Protein AF-A0A2M9P454-F1 (afdb_monomer_lite)

Radius of gyration: 16.06 Å; chains: 1; bounding box: 33×34×37 Å

Sequence (67 aa):
AEEDVLAYMTFPSQHRVKLHSTNPLERLNKEVKRRADVVGIFPNEDSIVRLIGAVLLEQNDEWQLQH

Secondary structure (DSSP, 8-state):
-HHHHHGGGGS-HHHHHHHT--HHHHHHHHHHHHHHHHH-S-SSHHHHHHHHHHHHHHHHHHHHHT-

Structure (mmCIF, N/CA/C/O backbone):
data_AF-A0A2M9P454-F1
#
_entry.id   AF-A0A2M9P454-F1
#
loop_
_atom_site.group_PDB
_atom_site.id
_atom_site.type_symbol
_atom_site.label_atom_id
_atom_site.label_alt_id
_atom_site.label_comp_id
_atom_site.label_asym_id
_atom_site.label_entity_id
_atom_site.label_seq_id
_atom_site.pdbx_PDB_ins_code
_atom_site.Cartn_x
_atom_site.Cartn_y
_atom_site.Cartn_z
_atom_site.occupancy
_atom_site.B_iso_or_equiv
_atom_site.auth_seq_id
_atom_site.auth_comp_id
_atom_site.auth_asym_id
_atom_site.auth_atom_id
_atom_site.pdbx_PDB_model_num
ATOM 1 N N . ALA A 1 1 ? 12.380 -22.518 -6.573 1.00 61.38 1 ALA A N 1
ATOM 2 C CA . ALA A 1 1 ? 13.095 -21.483 -5.794 1.00 61.38 1 ALA A CA 1
ATOM 3 C C . ALA A 1 1 ? 14.192 -20.822 -6.625 1.00 61.38 1 ALA A C 1
ATOM 5 O O . ALA A 1 1 ? 14.014 -19.670 -6.981 1.00 61.38 1 ALA A O 1
ATOM 6 N N . GLU A 1 2 ? 15.284 -21.511 -6.986 1.00 59.53 2 GLU A N 1
ATOM 7 C CA . GLU A 1 2 ? 16.327 -20.931 -7.861 1.00 59.53 2 GLU A CA 1
ATOM 8 C C . GLU A 1 2 ? 15.791 -20.605 -9.267 1.00 59.53 2 GLU A C 1
ATOM 10 O O . GLU A 1 2 ? 15.979 -19.493 -9.754 1.00 59.53 2 GLU A O 1
ATOM 15 N N . GLU A 1 3 ? 15.026 -21.520 -9.873 1.00 61.91 3 GLU A N 1
ATOM 16 C CA . GLU A 1 3 ? 14.382 -21.288 -11.176 1.00 61.91 3 GLU A CA 1
ATOM 17 C C . GLU A 1 3 ? 13.383 -20.115 -11.154 1.00 61.91 3 GLU A C 1
ATOM 19 O O . GLU A 1 3 ? 13.356 -19.321 -12.091 1.00 61.91 3 GLU A O 1
ATOM 24 N N . ASP A 1 4 ? 12.624 -19.941 -10.064 1.00 65.12 4 ASP A N 1
ATOM 25 C CA . ASP A 1 4 ? 11.668 -18.829 -9.915 1.00 65.12 4 ASP A CA 1
ATOM 26 C C . ASP A 1 4 ? 12.378 -17.474 -9.808 1.00 65.12 4 ASP A C 1
ATOM 28 O O . ASP A 1 4 ? 11.925 -16.476 -10.368 1.00 65.12 4 ASP A O 1
ATOM 32 N N . VAL A 1 5 ? 13.522 -17.439 -9.117 1.00 69.38 5 VAL A N 1
ATOM 33 C CA . VAL A 1 5 ? 14.339 -16.228 -8.968 1.00 69.38 5 VAL A CA 1
ATOM 34 C C . VAL A 1 5 ? 15.042 -15.871 -10.276 1.00 69.38 5 VAL A C 1
ATOM 36 O O . VAL A 1 5 ? 15.264 -14.693 -10.523 1.00 69.38 5 VAL A O 1
ATOM 39 N N . LEU A 1 6 ? 15.361 -16.839 -11.141 1.00 80.56 6 LEU A N 1
ATOM 40 C CA . LEU A 1 6 ? 16.017 -16.601 -12.435 1.00 80.56 6 LEU A CA 1
ATOM 41 C C . LEU A 1 6 ? 15.037 -16.397 -13.600 1.00 80.56 6 LEU A C 1
ATOM 43 O O . LEU A 1 6 ? 15.453 -15.954 -14.672 1.00 80.56 6 LEU A O 1
ATOM 47 N N . ALA A 1 7 ? 13.739 -16.646 -13.406 1.00 81.44 7 ALA A N 1
ATOM 48 C CA . ALA A 1 7 ? 12.722 -16.542 -14.454 1.00 81.44 7 ALA A CA 1
ATOM 49 C C . ALA A 1 7 ? 12.705 -15.166 -15.154 1.00 81.44 7 ALA A C 1
ATOM 51 O O . ALA A 1 7 ? 12.487 -15.081 -16.367 1.00 81.44 7 ALA A O 1
ATOM 52 N N . TYR A 1 8 ? 13.030 -14.083 -14.434 1.00 75.62 8 TYR A N 1
ATOM 53 C CA . TYR A 1 8 ? 13.102 -12.729 -15.002 1.00 75.62 8 TYR A CA 1
ATOM 54 C C . TYR A 1 8 ? 14.231 -12.546 -16.038 1.00 75.62 8 TYR A C 1
ATOM 56 O O . TYR A 1 8 ? 14.204 -11.593 -16.819 1.00 75.62 8 TYR A O 1
ATOM 64 N N . MET A 1 9 ? 15.218 -13.450 -16.095 1.00 83.06 9 MET A N 1
ATOM 65 C CA . MET A 1 9 ? 16.298 -13.399 -17.087 1.00 83.06 9 MET A CA 1
ATOM 66 C C . MET A 1 9 ? 15.812 -13.684 -18.514 1.00 83.06 9 MET A C 1
ATOM 68 O O . MET A 1 9 ? 16.500 -13.328 -19.471 1.00 83.06 9 MET A O 1
ATOM 72 N N . THR A 1 10 ? 14.617 -14.256 -18.675 1.00 88.12 10 THR A N 1
ATOM 73 C CA . THR A 1 10 ? 13.981 -14.454 -19.988 1.00 88.12 10 THR A CA 1
ATOM 74 C C . THR A 1 10 ? 13.514 -13.143 -20.635 1.00 88.12 10 THR A C 1
ATOM 76 O O . THR A 1 10 ? 13.372 -13.076 -21.855 1.00 88.12 10 THR A O 1
ATOM 79 N N . PHE A 1 11 ? 13.353 -12.065 -19.858 1.00 84.38 11 PHE A N 1
ATOM 80 C CA . PHE A 1 11 ? 12.995 -10.742 -20.373 1.00 84.38 11 PHE A CA 1
ATOM 81 C C . PHE A 1 11 ? 14.202 -10.018 -21.001 1.00 84.38 11 PHE A C 1
ATOM 83 O O . PHE A 1 11 ? 15.355 -10.304 -20.647 1.00 84.38 11 PHE A O 1
ATOM 90 N N . PRO A 1 12 ? 13.977 -9.030 -21.895 1.00 90.06 12 PRO A N 1
ATOM 91 C CA . PRO A 1 12 ? 15.046 -8.177 -22.413 1.00 90.06 12 PRO A CA 1
ATOM 92 C C . PRO A 1 12 ? 15.844 -7.507 -21.288 1.00 90.06 12 PRO A C 1
ATOM 94 O O . PRO A 1 12 ? 15.285 -7.123 -20.258 1.00 90.06 12 PRO A O 1
ATOM 97 N N . SER A 1 13 ? 17.151 -7.321 -21.493 1.00 82.38 13 SER A N 1
ATOM 98 C CA . SER A 1 13 ? 18.078 -6.783 -20.481 1.00 82.38 13 SER A CA 1
ATOM 99 C C . SER A 1 13 ? 17.625 -5.449 -19.876 1.00 82.38 13 SER A C 1
ATOM 101 O O . SER A 1 13 ? 17.797 -5.231 -18.678 1.00 82.38 13 SER A O 1
ATOM 103 N N . GLN A 1 14 ? 16.970 -4.602 -20.675 1.00 84.06 14 GLN A N 1
ATOM 104 C CA . GLN A 1 14 ? 16.396 -3.320 -20.250 1.00 84.06 14 GLN A CA 1
ATOM 105 C C . GLN A 1 14 ? 15.314 -3.469 -19.164 1.00 84.06 14 GLN A C 1
ATOM 107 O O . GLN A 1 14 ? 15.187 -2.606 -18.298 1.00 84.06 14 GLN A O 1
ATOM 112 N N . HIS A 1 15 ? 14.553 -4.567 -19.169 1.00 81.06 15 HIS A N 1
ATOM 113 C CA . HIS A 1 15 ? 13.496 -4.824 -18.185 1.00 81.06 15 HIS A CA 1
ATOM 114 C C . HIS A 1 15 ? 14.016 -5.543 -16.938 1.00 81.06 15 HIS A C 1
ATOM 116 O O . HIS A 1 15 ? 13.457 -5.370 -15.857 1.00 81.06 15 HIS A O 1
ATOM 122 N N . ARG A 1 16 ? 15.121 -6.291 -17.049 1.00 84.25 16 ARG A N 1
ATOM 123 C CA . ARG A 1 16 ? 15.688 -7.075 -15.939 1.00 84.25 16 ARG A CA 1
ATOM 124 C C . ARG A 1 16 ? 16.045 -6.224 -14.725 1.00 84.25 16 ARG A C 1
ATOM 126 O O . ARG A 1 16 ? 15.777 -6.633 -13.604 1.00 84.25 16 ARG A O 1
ATOM 133 N N . VAL A 1 17 ? 16.601 -5.031 -14.946 1.00 75.56 17 VAL A N 1
ATOM 134 C CA . VAL A 1 17 ? 16.977 -4.100 -13.865 1.00 75.56 17 VAL A CA 1
ATOM 135 C C . VAL A 1 17 ? 15.752 -3.673 -13.051 1.00 75.56 17 VAL A C 1
ATOM 137 O O . VAL A 1 17 ? 15.827 -3.582 -11.830 1.00 75.56 17 VAL A O 1
ATOM 140 N N . LYS A 1 18 ? 14.611 -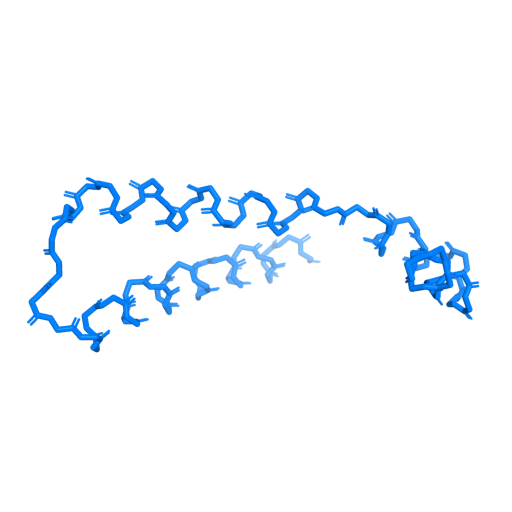3.460 -13.719 1.00 77.38 18 LYS A N 1
ATOM 141 C CA . LYS A 1 18 ? 13.347 -3.113 -13.057 1.00 77.38 18 LYS A CA 1
ATOM 142 C C . LYS A 1 18 ? 12.714 -4.321 -12.360 1.00 77.38 18 LYS A C 1
ATOM 144 O O . LYS A 1 18 ? 12.176 -4.165 -11.274 1.00 77.38 18 LYS A O 1
ATOM 149 N N . LEU A 1 19 ? 12.801 -5.508 -12.962 1.00 80.19 19 LEU A N 1
ATOM 150 C CA . LEU A 1 19 ? 12.193 -6.741 -12.444 1.00 80.19 19 LEU A CA 1
ATOM 151 C C . LEU A 1 19 ? 12.966 -7.372 -11.277 1.00 80.19 19 LEU A C 1
ATOM 153 O O . LEU A 1 19 ? 12.376 -8.091 -10.481 1.00 80.19 19 LEU A O 1
ATOM 157 N N . HIS A 1 20 ? 14.266 -7.101 -11.156 1.00 80.44 20 HIS A N 1
ATOM 158 C CA . HIS A 1 20 ? 15.101 -7.640 -10.080 1.00 80.44 20 HIS A CA 1
ATOM 159 C C . HIS A 1 20 ? 14.865 -6.954 -8.720 1.00 80.44 20 HIS A C 1
ATOM 161 O O . HIS A 1 20 ? 15.209 -7.511 -7.682 1.00 80.44 20 HIS A O 1
ATOM 167 N N . SER A 1 21 ? 14.321 -5.732 -8.694 1.00 82.06 21 SER A N 1
ATOM 168 C CA . SER A 1 21 ? 14.146 -4.973 -7.451 1.00 82.06 21 SER A CA 1
ATOM 169 C C . SER A 1 21 ? 12.735 -5.112 -6.882 1.00 82.06 21 SER A C 1
ATOM 171 O O . SER A 1 21 ? 11.751 -4.804 -7.550 1.00 82.06 21 SER A O 1
ATOM 173 N N . THR A 1 22 ? 12.643 -5.470 -5.602 1.00 88.00 22 THR A N 1
ATOM 174 C CA . THR A 1 22 ? 11.400 -5.463 -4.812 1.00 88.00 22 THR A CA 1
ATOM 175 C C . THR A 1 22 ? 11.143 -4.126 -4.113 1.00 88.00 22 THR A C 1
ATOM 177 O O . THR A 1 22 ? 10.078 -3.944 -3.523 1.00 88.00 22 THR A O 1
ATOM 180 N N . ASN A 1 23 ? 12.061 -3.155 -4.219 1.00 88.19 23 ASN A N 1
ATOM 181 C CA . ASN A 1 23 ? 11.989 -1.869 -3.514 1.00 88.19 23 ASN A CA 1
ATOM 182 C C . ASN A 1 23 ? 10.655 -1.122 -3.714 1.00 88.19 23 ASN A C 1
ATOM 184 O O . ASN A 1 23 ? 10.132 -0.586 -2.734 1.00 88.19 23 ASN A O 1
ATOM 188 N N . PRO A 1 24 ? 10.062 -1.058 -4.929 1.00 87.38 24 PRO A N 1
ATOM 189 C CA . PRO A 1 24 ? 8.775 -0.387 -5.109 1.00 87.38 24 PRO A CA 1
ATOM 190 C C . PRO A 1 24 ? 7.643 -1.056 -4.320 1.00 87.38 24 PRO A C 1
ATOM 192 O O . PRO A 1 24 ? 6.831 -0.362 -3.710 1.00 87.38 24 PRO A O 1
ATOM 195 N N . LEU A 1 25 ? 7.623 -2.392 -4.287 1.00 91.19 25 LEU A N 1
ATOM 196 C CA . LEU A 1 25 ? 6.621 -3.169 -3.559 1.00 91.19 25 LEU A CA 1
ATOM 197 C C . LEU A 1 25 ? 6.821 -3.057 -2.043 1.00 91.19 25 LEU A C 1
ATOM 199 O O . LEU A 1 25 ? 5.860 -2.867 -1.302 1.00 91.19 25 LEU A O 1
ATOM 203 N N . GLU A 1 26 ? 8.066 -3.114 -1.572 1.00 94.50 26 GLU A N 1
ATOM 204 C CA . GLU A 1 26 ? 8.397 -2.926 -0.156 1.00 94.50 26 GLU A CA 1
ATOM 205 C C . GLU A 1 26 ? 8.000 -1.535 0.343 1.00 94.50 26 GLU A C 1
ATOM 207 O O . GLU A 1 26 ? 7.432 -1.403 1.430 1.00 94.50 26 GLU A O 1
ATOM 212 N N . ARG A 1 27 ? 8.242 -0.495 -0.465 1.00 94.44 27 ARG A N 1
ATOM 213 C CA . ARG A 1 27 ? 7.831 0.880 -0.158 1.00 94.44 27 ARG A CA 1
ATOM 214 C C . ARG A 1 27 ? 6.311 0.999 -0.049 1.00 94.44 27 ARG A C 1
ATOM 216 O O . ARG A 1 27 ? 5.829 1.587 0.917 1.00 94.44 27 ARG A O 1
ATOM 223 N N . LEU A 1 28 ? 5.572 0.409 -0.989 1.00 95.19 28 LEU A N 1
ATOM 224 C CA . LEU A 1 28 ? 4.109 0.379 -0.961 1.00 95.19 28 LEU A CA 1
ATOM 225 C C . LEU A 1 28 ? 3.581 -0.355 0.283 1.00 95.19 28 LEU A C 1
ATOM 227 O O . LEU A 1 28 ? 2.750 0.181 1.013 1.00 95.19 28 LEU A O 1
ATOM 231 N N . ASN A 1 29 ? 4.116 -1.543 0.581 1.00 96.25 29 ASN A N 1
ATOM 232 C CA . ASN A 1 29 ? 3.731 -2.322 1.762 1.00 96.25 29 ASN A CA 1
ATOM 233 C C . ASN A 1 29 ? 4.019 -1.573 3.069 1.00 96.25 29 ASN A C 1
ATOM 235 O O . ASN A 1 29 ? 3.222 -1.623 4.008 1.00 96.25 29 ASN A O 1
ATOM 239 N N . LYS A 1 30 ? 5.141 -0.846 3.133 1.00 97.50 30 LYS A N 1
ATOM 240 C CA . LYS A 1 30 ? 5.483 -0.003 4.282 1.00 97.50 30 LYS A CA 1
ATOM 241 C C . LYS A 1 30 ? 4.461 1.115 4.487 1.00 97.50 30 LYS A C 1
ATOM 243 O O . LYS A 1 30 ? 4.107 1.391 5.631 1.00 97.50 30 LYS A O 1
ATOM 248 N N . GLU A 1 31 ? 3.974 1.731 3.413 1.00 97.12 31 GLU A N 1
ATOM 249 C CA . GLU A 1 31 ? 2.971 2.794 3.501 1.00 97.12 31 GLU A CA 1
ATOM 250 C C . GLU A 1 31 ? 1.596 2.263 3.920 1.00 97.12 31 GLU A C 1
ATOM 252 O O . GLU A 1 31 ? 0.974 2.825 4.824 1.00 97.12 31 GLU A O 1
ATOM 257 N N . VAL A 1 32 ? 1.163 1.134 3.347 1.00 97.06 32 VAL A N 1
ATOM 258 C CA . VAL A 1 32 ? -0.060 0.441 3.781 1.00 97.06 32 VAL A CA 1
ATOM 259 C C . VAL A 1 32 ? 0.011 0.126 5.276 1.00 97.06 32 VAL A C 1
ATOM 261 O O . VAL A 1 32 ? -0.917 0.457 6.015 1.00 97.06 32 VAL A O 1
ATOM 264 N N . LYS A 1 33 ? 1.133 -0.439 5.743 1.00 97.56 33 LYS A N 1
ATOM 265 C CA . LYS A 1 33 ? 1.339 -0.743 7.163 1.00 97.56 33 LYS A CA 1
ATOM 266 C C . LYS A 1 33 ? 1.284 0.517 8.029 1.00 97.56 33 LYS A C 1
ATOM 268 O O . LYS A 1 33 ? 0.537 0.545 8.998 1.00 97.56 33 LYS A O 1
ATOM 273 N N . ARG A 1 34 ? 1.995 1.584 7.648 1.00 98.19 34 ARG A N 1
ATOM 274 C CA . ARG A 1 34 ? 2.025 2.853 8.395 1.00 98.19 34 ARG A CA 1
ATOM 275 C C . ARG A 1 34 ? 0.629 3.451 8.584 1.00 98.19 34 ARG A C 1
ATOM 277 O O . ARG A 1 34 ? 0.334 3.960 9.660 1.00 98.19 34 ARG A O 1
ATOM 284 N N . ARG A 1 35 ? -0.228 3.417 7.557 1.00 97.75 35 ARG A N 1
ATOM 285 C CA . ARG A 1 35 ? -1.603 3.938 7.669 1.00 97.75 35 ARG A CA 1
ATOM 286 C C . ARG A 1 35 ? -2.522 2.998 8.437 1.00 97.75 35 ARG A C 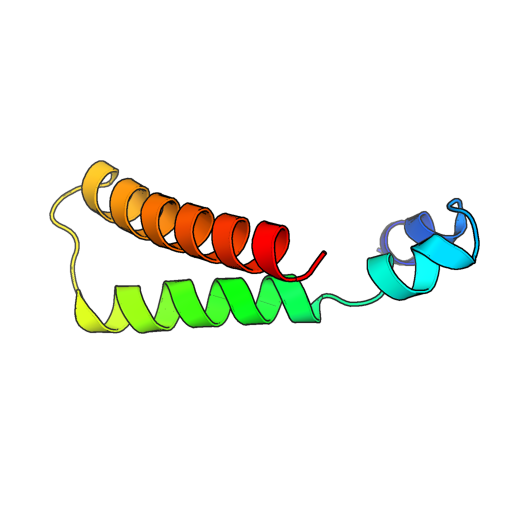1
ATOM 288 O O . ARG A 1 35 ? -3.360 3.475 9.196 1.00 97.75 35 ARG A O 1
ATOM 295 N N . ALA A 1 36 ? -2.353 1.687 8.278 1.00 97.44 36 ALA A N 1
ATOM 296 C CA . ALA A 1 36 ? -3.088 0.704 9.066 1.00 97.44 36 ALA A CA 1
ATOM 297 C C . ALA A 1 36 ? -2.765 0.824 10.566 1.00 97.44 36 ALA A C 1
ATOM 299 O O . ALA A 1 36 ? -3.682 0.767 11.383 1.00 97.44 36 ALA A O 1
ATOM 300 N N . ASP A 1 37 ? -1.502 1.092 10.920 1.00 97.94 37 ASP A N 1
ATOM 301 C CA . ASP A 1 37 ? -1.057 1.291 12.306 1.00 97.94 37 ASP A CA 1
ATOM 302 C C . ASP A 1 37 ? -1.754 2.493 12.978 1.00 97.94 37 ASP A C 1
ATOM 304 O O . ASP A 1 37 ? -2.010 2.462 14.179 1.00 97.94 37 ASP A O 1
ATOM 308 N N . VAL A 1 38 ? -2.119 3.535 12.216 1.00 97.75 38 VAL A N 1
ATOM 309 C CA . VAL A 1 38 ? -2.894 4.687 12.725 1.00 97.75 38 VAL A CA 1
ATOM 310 C C . VAL A 1 38 ? -4.348 4.310 13.021 1.00 97.75 38 VAL A C 1
ATOM 312 O O . VAL A 1 38 ? -4.931 4.823 13.973 1.00 97.75 38 VAL A O 1
ATOM 315 N N . VAL A 1 39 ? -4.942 3.426 12.214 1.00 96.81 39 VAL A N 1
ATOM 316 C CA . VAL A 1 39 ? -6.328 2.965 12.407 1.00 96.81 39 VAL A CA 1
ATOM 317 C C . VAL A 1 39 ? -6.421 1.962 13.564 1.00 96.81 39 VAL A C 1
ATOM 319 O O . VAL A 1 39 ? -7.392 1.974 14.318 1.00 96.81 39 VAL A O 1
ATOM 322 N N . GLY A 1 40 ? -5.411 1.104 13.729 1.00 96.38 40 GLY A N 1
ATOM 323 C CA . GLY A 1 40 ? -5.321 0.111 14.801 1.00 96.38 40 GLY A CA 1
ATOM 324 C C . GLY A 1 40 ? -6.245 -1.094 14.598 1.00 96.38 40 GLY A C 1
ATOM 325 O O . GLY A 1 40 ? -5.767 -2.197 14.349 1.00 96.38 40 GLY A O 1
ATOM 326 N N . ILE A 1 41 ? -7.565 -0.900 14.699 1.00 96.81 41 ILE A N 1
ATOM 327 C CA . ILE A 1 41 ? -8.574 -1.964 14.555 1.00 96.81 41 ILE A CA 1
ATOM 328 C C . ILE A 1 41 ? -9.614 -1.552 13.514 1.00 96.81 41 ILE A C 1
ATOM 330 O O . ILE A 1 41 ? -10.208 -0.479 13.601 1.00 96.81 41 ILE A O 1
ATOM 334 N N . PHE A 1 42 ? -9.875 -2.437 12.551 1.00 97.62 42 PHE A N 1
ATOM 335 C CA . PHE A 1 42 ? -10.891 -2.220 11.525 1.00 97.62 42 PHE A CA 1
ATOM 336 C C . PHE A 1 42 ? -12.230 -2.855 11.927 1.00 97.62 42 PHE A C 1
ATOM 338 O O . PHE A 1 42 ? -12.243 -3.977 12.432 1.00 97.62 42 PHE A O 1
ATOM 345 N N . PRO A 1 43 ? -13.366 -2.180 11.674 1.00 97.00 43 PRO A N 1
ATOM 346 C CA . PRO A 1 43 ? -14.689 -2.686 12.043 1.00 97.00 43 PRO A CA 1
ATOM 347 C C . PRO A 1 43 ? -15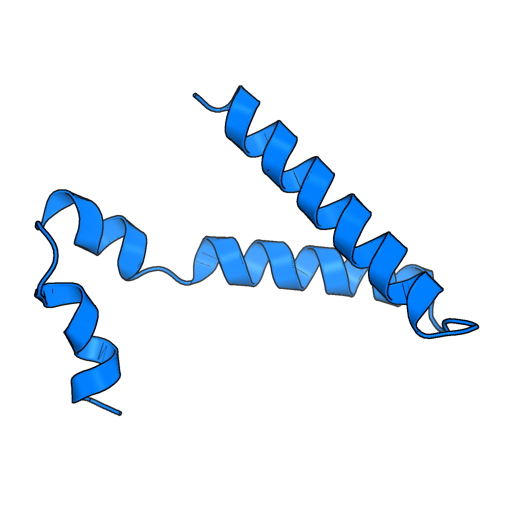.212 -3.794 11.110 1.00 97.00 43 PRO A C 1
ATOM 349 O O . PRO A 1 43 ? -16.173 -4.473 11.459 1.00 97.00 43 PRO A O 1
ATOM 352 N N . ASN A 1 44 ? -14.632 -3.951 9.913 1.00 97.75 44 ASN A N 1
ATOM 353 C CA . ASN A 1 44 ? -14.936 -5.002 8.932 1.00 97.75 44 ASN A CA 1
ATOM 354 C C . ASN A 1 44 ? -13.862 -5.051 7.827 1.00 97.75 44 ASN A C 1
ATOM 356 O O . ASN A 1 44 ? -13.038 -4.138 7.709 1.00 97.75 44 ASN A O 1
ATOM 360 N N . GLU A 1 45 ? -13.908 -6.094 6.994 1.00 97.94 45 GLU A N 1
ATOM 361 C CA . GLU A 1 45 ? -12.995 -6.287 5.858 1.00 97.94 45 GLU A CA 1
ATOM 362 C C . GLU A 1 45 ? -13.102 -5.168 4.813 1.00 97.94 45 GLU A C 1
ATOM 364 O O . GLU A 1 45 ? -12.085 -4.649 4.352 1.00 97.94 45 GLU A O 1
ATOM 369 N N . ASP A 1 46 ? -14.310 -4.698 4.494 1.00 98.38 46 ASP A N 1
ATOM 370 C CA . ASP A 1 46 ? -14.468 -3.629 3.504 1.00 98.38 46 ASP A CA 1
ATOM 371 C C . ASP A 1 46 ? -13.735 -2.342 3.920 1.00 98.38 46 ASP A C 1
ATOM 373 O O . ASP A 1 46 ? -13.275 -1.568 3.082 1.00 98.38 46 ASP A O 1
ATOM 377 N N . SER A 1 47 ? -13.634 -2.073 5.224 1.00 97.75 47 SER A N 1
ATOM 378 C CA . SER A 1 4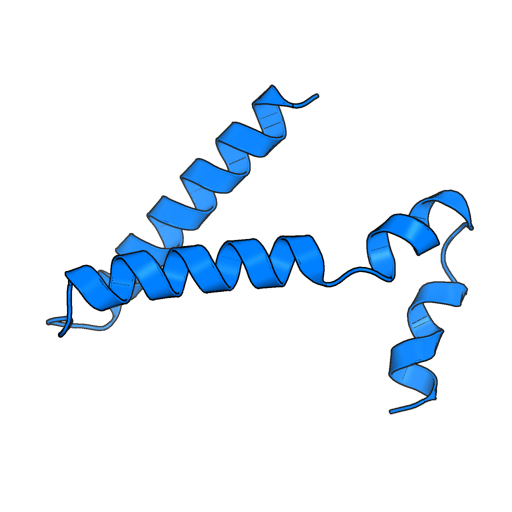7 ? -12.960 -0.881 5.749 1.00 97.75 47 SER A CA 1
ATOM 379 C C . SER A 1 47 ? -11.451 -0.920 5.504 1.00 97.75 47 SER A C 1
ATOM 381 O O . SER A 1 47 ? -10.877 0.103 5.130 1.00 97.75 47 SER A O 1
ATOM 383 N N . ILE A 1 48 ? -10.810 -2.086 5.644 1.00 97.44 48 ILE A N 1
ATOM 384 C CA . ILE A 1 48 ? -9.384 -2.234 5.318 1.00 97.44 48 ILE A CA 1
ATOM 385 C C . ILE A 1 48 ? -9.157 -2.245 3.802 1.00 97.44 48 ILE A C 1
ATOM 387 O O . ILE A 1 48 ? -8.217 -1.608 3.327 1.00 97.44 48 ILE A O 1
ATOM 391 N N . VAL A 1 49 ? -10.056 -2.863 3.027 1.00 98.06 49 VAL A N 1
ATOM 392 C CA . VAL A 1 49 ? -9.992 -2.838 1.556 1.00 98.06 49 VAL A CA 1
ATOM 393 C C . VAL A 1 49 ? -10.055 -1.403 1.031 1.00 98.06 49 VAL A C 1
ATOM 395 O O . VAL A 1 49 ? -9.279 -1.046 0.148 1.00 98.06 49 VAL A O 1
ATOM 398 N N . ARG A 1 50 ? -10.909 -0.545 1.607 1.00 98.25 50 ARG A N 1
ATOM 399 C CA . ARG A 1 50 ? -10.976 0.883 1.246 1.00 98.25 50 ARG A CA 1
ATOM 400 C C . ARG A 1 50 ? -9.671 1.623 1.533 1.00 98.25 50 ARG A C 1
ATOM 402 O O . ARG A 1 50 ? -9.243 2.408 0.692 1.00 98.25 50 ARG A O 1
ATOM 409 N N . LEU A 1 51 ? -9.026 1.368 2.675 1.00 97.56 51 LEU A N 1
ATOM 410 C CA . LEU A 1 51 ? -7.736 1.988 2.992 1.00 97.56 51 LEU A CA 1
ATOM 411 C C . LEU A 1 51 ? -6.658 1.566 1.989 1.00 97.56 51 LEU A C 1
ATOM 413 O O . LEU A 1 51 ? -5.958 2.418 1.447 1.00 97.56 51 LEU A O 1
ATOM 417 N N . ILE A 1 52 ? -6.537 0.262 1.735 1.00 97.12 52 ILE A N 1
ATOM 418 C CA . ILE A 1 52 ? -5.558 -0.272 0.782 1.00 97.12 52 ILE A CA 1
ATOM 419 C C . ILE A 1 52 ? -5.82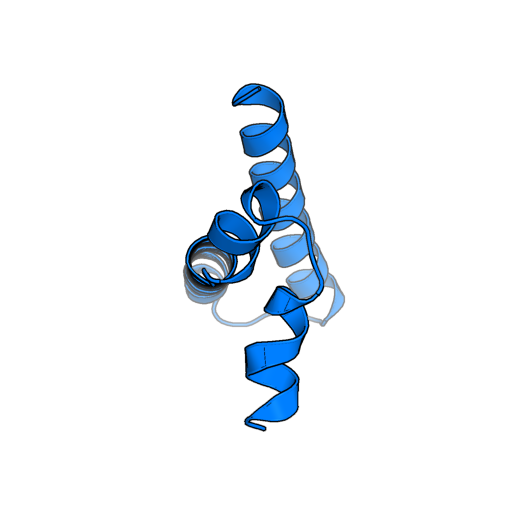9 0.301 -0.612 1.00 97.12 52 ILE A C 1
ATOM 421 O O . ILE A 1 52 ? -4.907 0.785 -1.261 1.00 97.12 52 ILE A O 1
ATOM 425 N N . GLY A 1 53 ? -7.092 0.313 -1.045 1.00 97.75 53 GLY A N 1
ATOM 426 C CA . GLY A 1 53 ? -7.507 0.892 -2.321 1.00 97.75 53 GLY A CA 1
ATOM 427 C C . GLY A 1 53 ? -7.132 2.368 -2.450 1.00 97.75 53 GLY A C 1
ATOM 428 O O . GLY A 1 53 ? -6.586 2.761 -3.475 1.00 97.75 53 GLY A O 1
ATOM 429 N N . ALA A 1 54 ? -7.343 3.170 -1.403 1.00 97.62 54 ALA A N 1
ATOM 430 C CA . ALA A 1 54 ? -6.943 4.576 -1.395 1.00 97.62 54 ALA A CA 1
ATOM 431 C C . ALA A 1 54 ? -5.421 4.750 -1.547 1.00 97.62 54 ALA A C 1
ATOM 433 O O . ALA A 1 54 ? -4.980 5.537 -2.378 1.00 97.62 54 ALA A O 1
ATOM 434 N N . VAL A 1 55 ? -4.615 3.968 -0.819 1.00 96.56 55 VAL A N 1
ATOM 435 C CA . VAL A 1 55 ? -3.144 4.006 -0.941 1.00 96.56 55 VAL A CA 1
ATOM 436 C C . VAL A 1 55 ? -2.684 3.615 -2.348 1.00 96.56 55 VAL A C 1
ATOM 438 O O . VAL A 1 55 ? -1.771 4.230 -2.894 1.00 96.56 55 VAL A O 1
ATOM 441 N N . LEU A 1 56 ? -3.314 2.604 -2.950 1.00 95.88 56 LEU A N 1
ATOM 442 C CA . LEU A 1 56 ? -2.997 2.171 -4.311 1.00 95.88 56 LEU A CA 1
ATOM 443 C C . LEU A 1 56 ? -3.339 3.239 -5.353 1.00 95.88 56 LEU A C 1
ATOM 445 O O . LEU A 1 56 ? -2.558 3.439 -6.281 1.00 95.88 56 LEU A O 1
ATOM 449 N N . LEU A 1 57 ? -4.476 3.924 -5.197 1.00 96.50 57 LEU A N 1
ATOM 450 C CA . LEU A 1 57 ? -4.870 5.027 -6.075 1.00 96.50 57 LEU A CA 1
ATOM 451 C C . LEU A 1 57 ? -3.874 6.184 -5.985 1.00 96.50 57 LEU A C 1
ATOM 453 O O . LEU A 1 57 ? -3.363 6.618 -7.011 1.00 96.50 57 LEU A O 1
ATOM 457 N N . GLU A 1 58 ? -3.516 6.608 -4.771 1.00 94.38 58 GLU A N 1
ATOM 458 C CA . GLU A 1 58 ? -2.511 7.657 -4.568 1.00 94.38 58 GLU A CA 1
ATOM 459 C C . GLU A 1 58 ? -1.162 7.286 -5.201 1.00 94.38 58 GLU A C 1
ATOM 461 O O . GLU A 1 58 ? -0.558 8.091 -5.908 1.00 94.38 58 GLU A O 1
ATOM 466 N N . GLN A 1 59 ? -0.705 6.042 -5.016 1.00 92.69 59 GLN A N 1
ATOM 467 C CA . GLN A 1 59 ? 0.553 5.590 -5.608 1.00 92.69 59 GLN A CA 1
ATOM 468 C C . GLN A 1 59 ? 0.502 5.544 -7.140 1.00 92.69 59 GLN A C 1
ATOM 470 O O . GLN A 1 59 ? 1.512 5.817 -7.796 1.00 92.69 59 GLN A O 1
ATOM 475 N N . ASN A 1 60 ? -0.648 5.173 -7.705 1.00 92.25 60 ASN A N 1
ATOM 476 C CA . ASN A 1 60 ? -0.864 5.183 -9.144 1.00 92.25 60 ASN A CA 1
ATOM 477 C C . ASN A 1 60 ? -0.817 6.612 -9.697 1.00 92.25 60 ASN A C 1
ATOM 479 O O . ASN A 1 60 ? -0.145 6.841 -10.699 1.00 92.25 60 ASN A O 1
ATOM 483 N N . ASP A 1 61 ? -1.464 7.567 -9.030 1.00 93.75 61 ASP A N 1
ATOM 484 C CA . ASP A 1 61 ? -1.459 8.972 -9.440 1.00 93.75 61 ASP A CA 1
ATOM 485 C C . ASP A 1 61 ? -0.037 9.555 -9.406 1.00 93.75 61 ASP A C 1
ATOM 487 O O . ASP A 1 61 ? 0.403 10.175 -10.374 1.00 93.75 61 ASP A O 1
ATOM 491 N N . GLU A 1 62 ? 0.740 9.270 -8.354 1.00 89.31 62 GLU A N 1
ATOM 492 C CA . GLU A 1 62 ? 2.162 9.636 -8.293 1.00 89.31 62 GLU A CA 1
ATOM 493 C C . GLU A 1 62 ? 2.969 9.056 -9.462 1.00 89.31 62 GLU A C 1
ATOM 495 O O . GLU A 1 62 ? 3.818 9.741 -10.034 1.00 89.31 62 GLU A O 1
ATOM 500 N N . TRP A 1 63 ? 2.720 7.796 -9.832 1.00 86.50 63 TRP A N 1
ATOM 501 C CA . TRP A 1 63 ? 3.403 7.167 -10.962 1.00 86.50 63 TRP A CA 1
ATOM 502 C C . TRP A 1 63 ? 3.033 7.792 -12.302 1.00 86.50 63 TRP A C 1
ATOM 504 O O . TRP A 1 63 ? 3.917 7.939 -13.146 1.00 86.50 63 TRP A O 1
ATOM 514 N N . GLN A 1 64 ? 1.774 8.180 -12.507 1.00 86.62 64 GLN A N 1
ATOM 515 C CA . GLN A 1 64 ? 1.358 8.870 -13.732 1.00 86.62 64 GLN A CA 1
ATOM 516 C C . GLN A 1 64 ? 2.003 10.257 -13.858 1.00 86.62 64 GLN A C 1
ATOM 518 O O . GLN A 1 64 ? 2.303 10.680 -14.967 1.00 86.62 64 GLN A O 1
ATOM 523 N N . LEU A 1 65 ? 2.265 10.943 -12.740 1.00 85.06 65 LEU A N 1
ATOM 524 C CA . LEU A 1 65 ? 2.907 12.265 -12.722 1.00 85.06 65 LEU A CA 1
ATOM 525 C C . LEU A 1 65 ? 4.435 12.232 -12.905 1.00 85.06 65 LEU A C 1
ATOM 527 O O . LEU A 1 65 ? 5.038 13.267 -13.179 1.00 85.06 65 LEU A O 1
ATOM 531 N N . GLN A 1 66 ? 5.079 11.077 -12.707 1.00 71.31 66 GLN A N 1
ATOM 532 C CA . GLN A 1 66 ? 6.534 10.905 -12.850 1.00 71.31 66 GLN A CA 1
ATOM 533 C C . GLN A 1 66 ? 6.989 10.570 -14.286 1.00 71.31 66 GLN A C 1
ATOM 535 O O . GLN A 1 66 ? 8.192 10.403 -14.507 1.00 71.31 66 GLN A O 1
ATOM 540 N N . HIS A 1 67 ? 6.056 10.464 -15.237 1.00 51.84 67 HIS A N 1
ATOM 541 C CA . HIS A 1 67 ? 6.30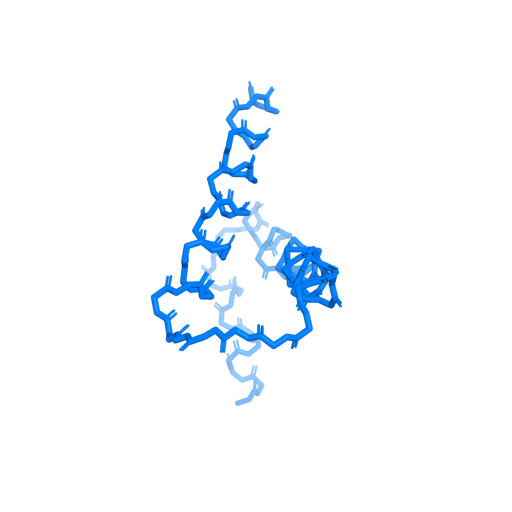4 10.246 -16.669 1.00 51.84 67 HIS A CA 1
ATOM 542 C C . HIS A 1 67 ? 5.986 11.507 -17.479 1.00 51.84 67 HIS A C 1
ATOM 544 O O . HIS A 1 67 ? 6.583 11.642 -18.571 1.00 51.84 67 HIS A O 1
#

pLDDT: mean 88.57, std 11.12, range [51.84, 98.38]

Foldseek 3Di:
DVCVLCVLVVDPPVCSVVVNDCVVVVVLVVVLVVVCVVVVDDPDPVRSVVSSVVSVVVVVVVVVVVD